Protein AF-A0A2E7HHE1-F1 (afdb_monomer_lite)

Sequence (66 aa):
MSEQATDSRKLRRVIGTGVAGNVMEWYDFAVYGYLAAIIGTQFFLSDDPVSSIIASYGAFAAGFLS

Foldseek 3Di:
DPPVVVVVVVVVVVVVVVVVVVVVVVVVVVVQLVCLLVQLVPPVPDPDSVVSSVVSVVVVVVVVVD

Radius of gyration: 19.94 Å; chains: 1; bounding box: 37×21×61 Å

pLDDT: mean 88.58, std 10.84, range [54.72, 96.25]

Structure (mmCIF, N/CA/C/O backbone):
data_AF-A0A2E7HHE1-F1
#
_entry.id   AF-A0A2E7HHE1-F1
#
loop_
_atom_site.group_PDB
_atom_site.id
_atom_site.type_symbol
_atom_site.label_atom_id
_atom_site.label_alt_id
_atom_site.label_comp_id
_atom_site.label_asym_id
_atom_site.label_entity_id
_atom_site.label_seq_id
_atom_site.pdbx_PDB_ins_code
_atom_site.Cartn_x
_atom_site.Cartn_y
_atom_site.Cartn_z
_atom_site.occupancy
_atom_site.B_iso_or_equiv
_atom_site.auth_seq_id
_atom_site.auth_comp_id
_atom_site.auth_asym_id
_atom_site.auth_atom_id
_atom_site.pdbx_PDB_model_num
ATOM 1 N N . MET A 1 1 ? -26.555 -0.453 39.666 1.00 54.72 1 MET A N 1
ATOM 2 C CA . MET A 1 1 ? -25.710 -1.486 39.018 1.00 54.72 1 MET A CA 1
ATOM 3 C C . MET A 1 1 ? -25.865 -1.460 37.486 1.00 54.72 1 MET A C 1
ATOM 5 O O . MET A 1 1 ? -26.012 -2.501 36.865 1.00 54.72 1 MET A O 1
ATOM 9 N N . SER A 1 2 ? -25.850 -0.272 36.862 1.00 56.41 2 SER A N 1
ATOM 10 C CA . SER A 1 2 ? -26.097 -0.054 35.417 1.00 56.41 2 SER A CA 1
ATOM 11 C C . SER A 1 2 ? -24.929 0.636 34.687 1.00 56.41 2 SER A C 1
ATOM 13 O O . SER A 1 2 ? -24.870 0.617 33.459 1.00 56.41 2 SER A O 1
ATOM 15 N N . GLU A 1 3 ? -23.965 1.192 35.427 1.00 58.66 3 GLU A N 1
ATOM 16 C CA . GLU A 1 3 ? -22.833 1.951 34.876 1.00 58.66 3 GLU A CA 1
ATOM 17 C C . GLU A 1 3 ? -21.754 1.036 34.251 1.00 58.66 3 GLU A C 1
ATOM 19 O O . GLU A 1 3 ? -21.291 1.295 33.143 1.00 58.66 3 GLU A O 1
ATOM 24 N N . GLN A 1 4 ? -21.455 -0.121 34.867 1.00 59.69 4 GLN A N 1
ATOM 25 C CA . GLN A 1 4 ? -20.464 -1.094 34.358 1.00 59.69 4 GLN A CA 1
ATOM 26 C C . GLN A 1 4 ? -20.864 -1.781 33.034 1.00 59.69 4 GLN A C 1
ATOM 28 O O . GLN A 1 4 ? -20.007 -2.117 32.212 1.00 59.69 4 GLN A O 1
ATOM 33 N N . ALA A 1 5 ? -22.164 -1.993 32.796 1.00 60.59 5 ALA A N 1
ATOM 34 C CA . ALA A 1 5 ? -22.650 -2.663 31.585 1.00 60.59 5 ALA A CA 1
ATOM 35 C C . ALA A 1 5 ? -22.556 -1.764 30.337 1.00 60.59 5 ALA A C 1
ATOM 37 O O . ALA A 1 5 ? -22.301 -2.251 29.230 1.00 60.59 5 ALA A O 1
ATOM 38 N N . THR A 1 6 ? -22.736 -0.450 30.515 1.00 62.41 6 THR A N 1
ATOM 39 C CA . THR A 1 6 ? -22.619 0.544 29.437 1.00 62.41 6 THR A CA 1
ATOM 40 C C . THR A 1 6 ? -21.164 0.711 29.007 1.00 62.41 6 THR A C 1
ATOM 42 O O . THR A 1 6 ? -20.889 0.737 27.806 1.00 62.41 6 THR A O 1
ATOM 45 N N . ASP A 1 7 ? -20.236 0.732 29.966 1.00 76.12 7 ASP A N 1
ATOM 46 C CA . ASP A 1 7 ? -18.796 0.830 29.713 1.00 76.12 7 ASP A CA 1
ATOM 47 C C . ASP A 1 7 ? -18.257 -0.400 28.963 1.00 76.12 7 ASP A C 1
ATOM 49 O O . ASP A 1 7 ? -17.643 -0.282 27.905 1.00 76.12 7 ASP A O 1
ATOM 53 N N . SER A 1 8 ? -18.649 -1.604 29.393 1.00 79.31 8 SER A N 1
ATOM 54 C CA . SER A 1 8 ? -18.294 -2.860 28.710 1.00 79.31 8 SER A CA 1
ATOM 55 C C . SER A 1 8 ? -18.809 -2.925 27.263 1.00 79.31 8 SER A C 1
ATOM 57 O O . SER A 1 8 ? -18.121 -3.410 26.362 1.00 79.31 8 SER A O 1
ATOM 59 N N . ARG A 1 9 ? -20.029 -2.430 27.002 1.00 83.88 9 ARG A N 1
ATOM 60 C CA . ARG A 1 9 ? -20.600 -2.380 25.644 1.00 83.88 9 ARG A CA 1
ATOM 61 C C . ARG A 1 9 ? -19.909 -1.324 24.776 1.00 83.88 9 ARG A C 1
ATOM 63 O O . ARG A 1 9 ? -19.673 -1.587 23.595 1.00 83.88 9 ARG A O 1
ATOM 70 N N . LYS A 1 10 ? -19.563 -0.163 25.343 1.00 87.44 10 LYS A N 1
ATOM 71 C CA . LYS A 1 10 ? -18.769 0.878 24.669 1.00 87.44 10 LYS A CA 1
ATOM 72 C C . LYS A 1 10 ? -17.373 0.371 24.325 1.00 87.44 10 LYS A C 1
ATOM 74 O O . LYS A 1 10 ? -16.973 0.498 23.173 1.00 87.44 10 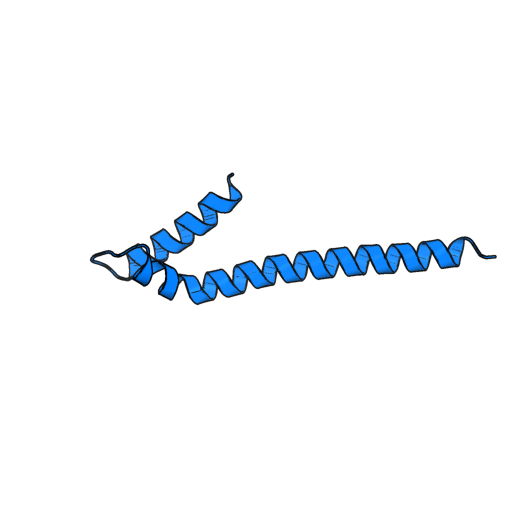LYS A O 1
ATOM 79 N N . LEU A 1 11 ? -16.682 -0.267 25.265 1.00 89.00 11 LEU A N 1
ATOM 80 C CA . LEU A 1 11 ? -15.345 -0.819 25.061 1.00 89.00 11 LEU A CA 1
ATOM 81 C C . LEU A 1 11 ? -15.336 -1.880 23.954 1.00 89.00 11 LEU A C 1
ATOM 83 O O . LEU A 1 11 ? -14.532 -1.799 23.030 1.00 89.00 11 LEU A O 1
ATOM 87 N N . ARG A 1 12 ? -16.289 -2.822 23.973 1.00 87.00 12 ARG A N 1
ATOM 88 C CA . ARG A 1 12 ? -16.443 -3.818 22.895 1.00 87.00 12 ARG A CA 1
ATOM 89 C C . ARG A 1 12 ? -16.706 -3.174 21.535 1.00 87.00 12 ARG A C 1
ATOM 91 O O . ARG A 1 12 ? -16.203 -3.665 20.530 1.00 87.00 12 ARG A O 1
ATOM 98 N N . ARG A 1 13 ? -17.476 -2.083 21.496 1.00 90.06 13 ARG A N 1
ATOM 99 C CA . ARG A 1 13 ? -17.722 -1.323 20.266 1.00 90.06 13 ARG A CA 1
ATOM 100 C C . ARG A 1 13 ? -16.452 -0.630 19.774 1.00 90.06 13 ARG A C 1
ATOM 102 O O . ARG A 1 13 ? -16.167 -0.747 18.593 1.00 90.06 13 ARG A O 1
ATOM 109 N N . VAL A 1 14 ? -15.695 0.024 20.656 1.00 91.62 14 VAL A N 1
ATOM 110 C CA . VAL A 1 14 ? -14.428 0.699 20.317 1.00 91.62 14 VAL A CA 1
ATOM 111 C C . VAL A 1 14 ? -13.394 -0.298 19.797 1.00 91.62 14 VAL A C 1
ATOM 113 O O . VAL A 1 14 ? -12.794 -0.068 18.749 1.00 91.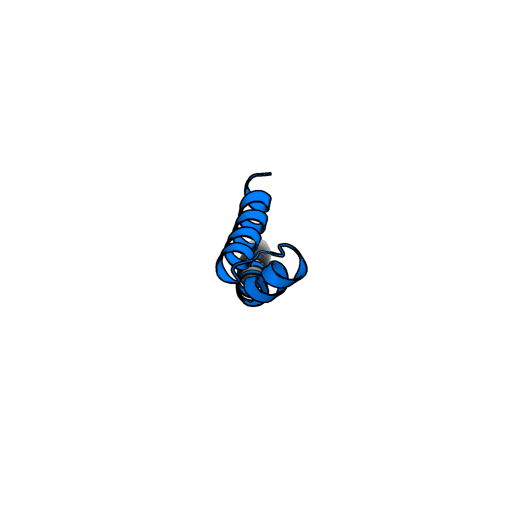62 14 VAL A O 1
ATOM 116 N N . ILE A 1 15 ? -13.235 -1.437 20.476 1.00 92.25 15 ILE A N 1
ATOM 117 C CA . ILE A 1 15 ? -12.345 -2.516 20.029 1.00 92.25 15 ILE A CA 1
ATOM 118 C C . ILE A 1 15 ? -12.815 -3.056 18.676 1.00 92.25 15 ILE A C 1
ATOM 120 O O . ILE A 1 15 ? -12.011 -3.176 17.759 1.00 92.25 15 ILE A O 1
ATOM 124 N N . GLY A 1 16 ? -14.116 -3.325 18.519 1.00 93.44 16 GLY A N 1
ATOM 125 C CA . GLY A 1 16 ? -14.680 -3.802 17.256 1.00 93.44 16 GLY A CA 1
ATOM 126 C C . GLY A 1 16 ? -14.430 -2.838 16.095 1.00 93.44 16 GLY A C 1
ATOM 127 O O . GLY A 1 16 ? -14.015 -3.272 15.025 1.00 93.44 16 GLY A O 1
ATOM 128 N N . THR A 1 17 ? -14.614 -1.533 16.312 1.00 93.31 17 THR A N 1
ATOM 129 C CA . THR A 1 17 ? -14.324 -0.513 15.293 1.00 93.31 17 THR A CA 1
ATOM 130 C C . THR A 1 17 ? -12.832 -0.386 14.999 1.00 93.31 17 THR A C 1
ATOM 132 O O . THR A 1 17 ? -12.471 -0.227 13.839 1.00 93.31 17 THR A O 1
ATOM 135 N N . GLY A 1 18 ? -11.964 -0.503 16.008 1.00 93.00 18 GLY A N 1
ATOM 136 C CA . GLY A 1 18 ? -10.512 -0.459 15.815 1.00 93.00 18 GLY A CA 1
ATOM 137 C C . GLY A 1 18 ? -9.987 -1.665 15.034 1.00 93.00 18 GLY A C 1
ATOM 138 O O . GLY A 1 18 ? -9.214 -1.505 14.096 1.00 93.00 18 GLY A O 1
ATOM 139 N N . VAL A 1 19 ? -10.463 -2.870 15.362 1.00 93.94 19 VAL A N 1
ATOM 140 C CA . VAL A 1 19 ? -10.108 -4.101 14.636 1.00 93.94 19 VAL A CA 1
ATOM 141 C C . VAL A 1 19 ? -10.612 -4.048 13.197 1.00 93.94 19 VAL A C 1
ATOM 143 O O . VAL A 1 19 ? -9.862 -4.384 12.287 1.00 93.94 19 VAL A O 1
ATOM 146 N N . ALA A 1 20 ? -11.855 -3.608 12.980 1.00 93.62 20 ALA A N 1
ATOM 147 C CA . ALA A 1 20 ? -12.409 -3.467 11.636 1.00 93.62 20 ALA A CA 1
ATOM 148 C C . ALA A 1 20 ? -11.615 -2.458 10.790 1.00 93.62 20 ALA A C 1
ATOM 150 O O . ALA A 1 20 ? -11.329 -2.749 9.633 1.00 93.62 20 ALA A O 1
ATOM 151 N N . GLY A 1 21 ? -11.221 -1.320 11.377 1.00 92.06 21 GLY A N 1
ATOM 152 C CA . GLY A 1 21 ? -10.365 -0.331 10.716 1.00 92.06 21 GLY A CA 1
ATOM 153 C C . GLY A 1 21 ? -9.008 -0.915 10.327 1.00 92.06 21 GLY A C 1
ATOM 154 O O . GLY A 1 21 ? -8.643 -0.882 9.159 1.00 92.06 21 GLY A O 1
ATOM 155 N N . ASN A 1 22 ? -8.328 -1.571 11.270 1.00 93.75 22 ASN A N 1
ATOM 156 C CA . ASN A 1 22 ? -7.052 -2.230 10.998 1.00 93.75 22 ASN A CA 1
ATOM 157 C C . ASN A 1 22 ? -7.186 -3.279 9.880 1.00 93.75 22 ASN A C 1
ATOM 159 O O . ASN A 1 22 ? -6.415 -3.274 8.930 1.00 93.75 22 ASN A O 1
ATOM 163 N N . VAL A 1 23 ? -8.188 -4.163 9.935 1.00 95.12 23 VAL A N 1
ATOM 164 C CA . VAL A 1 23 ? -8.400 -5.163 8.872 1.00 95.12 23 VAL A CA 1
ATOM 165 C C . VAL A 1 23 ? -8.654 -4.503 7.516 1.00 95.12 23 VAL A C 1
ATOM 167 O O . VAL A 1 23 ? -8.160 -5.004 6.512 1.00 95.12 23 VAL A O 1
ATOM 170 N N . MET A 1 24 ? -9.397 -3.396 7.475 1.00 94.44 24 MET A N 1
ATOM 171 C CA . MET A 1 24 ? -9.677 -2.669 6.237 1.00 94.44 24 MET A CA 1
ATOM 172 C C . MET A 1 24 ? -8.408 -2.061 5.626 1.00 94.44 24 MET A C 1
ATOM 174 O O . MET A 1 24 ? -8.213 -2.183 4.420 1.00 94.44 24 MET A O 1
ATOM 178 N N . GLU A 1 25 ? -7.531 -1.479 6.443 1.00 91.50 25 GLU A N 1
ATOM 179 C CA . GLU A 1 25 ? -6.231 -0.962 5.994 1.00 91.50 25 GLU A CA 1
ATOM 180 C C . GLU A 1 25 ? -5.361 -2.084 5.409 1.00 91.50 25 GLU A C 1
ATOM 182 O O . GLU A 1 25 ? -4.896 -1.994 4.274 1.00 91.50 25 GLU A O 1
ATOM 187 N N . TRP A 1 26 ? -5.216 -3.200 6.135 1.00 92.81 26 TRP A N 1
ATOM 188 C CA . TRP A 1 26 ? -4.462 -4.363 5.649 1.00 92.81 26 TRP A CA 1
ATOM 189 C C . TRP A 1 26 ? -5.077 -4.987 4.392 1.00 92.81 26 TRP A C 1
ATOM 191 O O . TRP A 1 26 ? -4.348 -5.483 3.531 1.00 92.81 26 TRP A O 1
ATOM 201 N N . TYR A 1 27 ? -6.405 -4.974 4.282 1.00 94.62 27 TYR A N 1
ATOM 202 C CA . TYR A 1 27 ? -7.115 -5.463 3.107 1.00 94.62 27 TYR A CA 1
ATOM 203 C C . TYR A 1 27 ? -6.785 -4.622 1.875 1.00 94.62 27 TYR A C 1
ATOM 205 O O . TYR A 1 27 ? -6.413 -5.188 0.847 1.00 94.62 27 TYR A O 1
ATOM 213 N N . ASP A 1 28 ? -6.863 -3.296 1.982 1.00 91.25 28 ASP A N 1
ATOM 214 C CA . ASP A 1 28 ? -6.535 -2.401 0.872 1.00 91.25 28 ASP A CA 1
ATOM 215 C C . ASP A 1 28 ? -5.072 -2.571 0.434 1.00 91.25 28 ASP A C 1
ATOM 217 O O . ASP A 1 28 ? -4.792 -2.742 -0.753 1.00 91.25 28 ASP A O 1
ATOM 221 N N . PHE A 1 29 ? -4.139 -2.676 1.388 1.00 92.69 29 PHE A N 1
ATOM 222 C CA . PHE A 1 29 ? -2.721 -2.904 1.084 1.00 92.69 29 PHE A CA 1
ATOM 223 C C . PHE A 1 29 ? -2.476 -4.238 0.373 1.00 92.69 29 PHE A C 1
ATOM 225 O O . PHE A 1 29 ? -1.695 -4.302 -0.579 1.00 92.69 29 PHE A O 1
ATOM 232 N N . ALA A 1 30 ? -3.142 -5.309 0.811 1.00 94.44 30 ALA A N 1
ATOM 233 C CA . ALA A 1 30 ? -3.015 -6.623 0.191 1.00 94.44 30 ALA A CA 1
ATOM 234 C C . ALA A 1 30 ? -3.601 -6.639 -1.228 1.00 94.44 30 ALA A C 1
ATOM 236 O O . ALA A 1 30 ? -2.973 -7.168 -2.149 1.00 94.44 30 ALA A 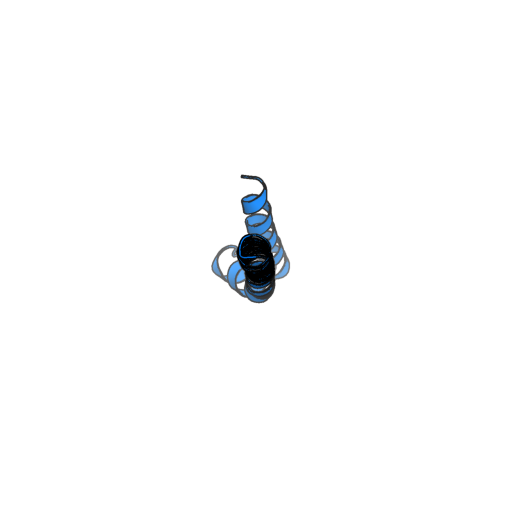O 1
ATOM 237 N N . VAL A 1 31 ? -4.778 -6.036 -1.416 1.00 96.00 31 VAL A N 1
ATOM 238 C CA . VAL A 1 31 ? -5.433 -5.938 -2.726 1.00 96.00 31 VAL A CA 1
ATOM 239 C C . VAL A 1 31 ? -4.597 -5.091 -3.680 1.00 96.00 31 VAL A C 1
ATOM 241 O O . VAL A 1 31 ? -4.329 -5.535 -4.798 1.00 96.00 31 VAL A O 1
ATOM 244 N N . TYR A 1 32 ? -4.123 -3.921 -3.245 1.00 95.06 32 TYR A N 1
ATOM 245 C CA . TYR A 1 32 ? -3.246 -3.085 -4.059 1.00 95.06 32 TYR A CA 1
ATOM 246 C C . TYR A 1 32 ? -1.956 -3.828 -4.414 1.00 95.06 32 TYR A C 1
ATOM 248 O O . TYR A 1 32 ? -1.578 -3.888 -5.581 1.00 95.06 32 TYR A O 1
ATOM 256 N N . GLY A 1 33 ? -1.299 -4.447 -3.429 1.00 93.44 33 GLY A N 1
ATOM 257 C CA . GLY A 1 33 ? -0.059 -5.187 -3.641 1.00 93.44 33 GLY A CA 1
ATOM 258 C C . GLY A 1 33 ? -0.209 -6.345 -4.628 1.00 93.44 33 GLY A C 1
ATOM 259 O O . GLY A 1 33 ? 0.693 -6.566 -5.434 1.00 93.44 33 GLY A O 1
ATOM 260 N N . TYR A 1 34 ? -1.353 -7.035 -4.615 1.00 95.25 34 TYR A N 1
ATOM 261 C CA . TYR A 1 34 ? -1.689 -8.073 -5.592 1.00 95.25 34 TYR A CA 1
ATOM 262 C C . TYR A 1 34 ? -1.930 -7.498 -6.996 1.00 95.25 34 TYR A C 1
ATOM 264 O O . TYR A 1 34 ? -1.479 -8.064 -7.993 1.00 95.25 34 TYR A O 1
ATOM 272 N N . LEU A 1 35 ? -2.614 -6.355 -7.084 1.00 96.06 35 LEU A N 1
ATOM 273 C CA . LEU A 1 35 ? -2.941 -5.698 -8.351 1.00 96.06 35 LEU A CA 1
ATOM 274 C C . LEU A 1 35 ? -1.811 -4.821 -8.908 1.00 96.06 35 LEU A C 1
ATOM 276 O O . LEU A 1 35 ? -1.909 -4.389 -10.055 1.00 96.06 35 LEU A O 1
ATOM 280 N N . ALA A 1 36 ? -0.729 -4.591 -8.162 1.00 95.81 36 ALA A N 1
ATOM 281 C CA . ALA A 1 36 ? 0.374 -3.709 -8.551 1.00 95.81 36 ALA A CA 1
ATOM 282 C C . ALA A 1 36 ? 0.984 -4.069 -9.915 1.00 95.81 36 ALA A C 1
ATOM 284 O O . ALA A 1 36 ? 1.384 -3.184 -10.666 1.00 95.81 36 ALA A O 1
ATOM 285 N N . ALA A 1 37 ? 0.998 -5.353 -10.289 1.00 93.44 37 ALA A N 1
ATOM 286 C CA . ALA A 1 37 ? 1.463 -5.771 -11.611 1.00 93.44 37 ALA A CA 1
ATOM 287 C C . ALA A 1 37 ? 0.546 -5.300 -12.753 1.00 93.44 37 ALA A C 1
ATOM 289 O O . ALA A 1 37 ? 1.007 -4.858 -13.810 1.00 93.44 37 ALA A O 1
ATOM 290 N N . ILE A 1 38 ? -0.765 -5.354 -12.527 1.00 95.00 38 ILE A N 1
ATOM 291 C CA . ILE A 1 38 ? -1.771 -4.883 -13.481 1.00 95.00 38 ILE A CA 1
ATOM 292 C C . ILE A 1 38 ? -1.732 -3.355 -13.540 1.00 95.00 38 ILE A C 1
ATOM 294 O O . ILE A 1 38 ? -1.652 -2.785 -14.622 1.00 95.00 38 ILE A O 1
ATOM 298 N N . ILE A 1 39 ? -1.714 -2.683 -12.387 1.00 94.88 39 ILE A N 1
ATOM 299 C CA . ILE A 1 39 ? -1.636 -1.218 -12.312 1.00 94.88 39 ILE A CA 1
ATOM 300 C C . ILE A 1 39 ? -0.350 -0.718 -12.988 1.00 94.88 39 ILE A C 1
ATOM 302 O O . ILE A 1 39 ? -0.406 0.186 -13.819 1.00 94.88 39 ILE A O 1
ATOM 306 N N . GLY A 1 40 ? 0.787 -1.357 -12.710 1.00 95.38 40 GLY A N 1
ATOM 307 C CA . GLY A 1 40 ? 2.073 -1.067 -13.339 1.00 95.38 40 GLY A CA 1
ATOM 308 C C . GLY A 1 40 ? 2.009 -1.126 -14.859 1.00 95.38 40 GLY A C 1
ATOM 309 O O . GLY A 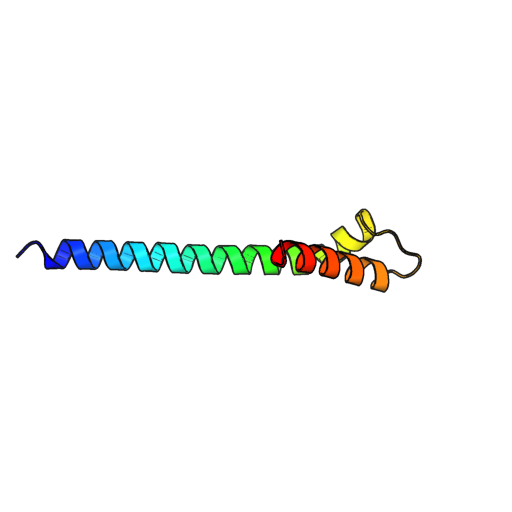1 40 ? 2.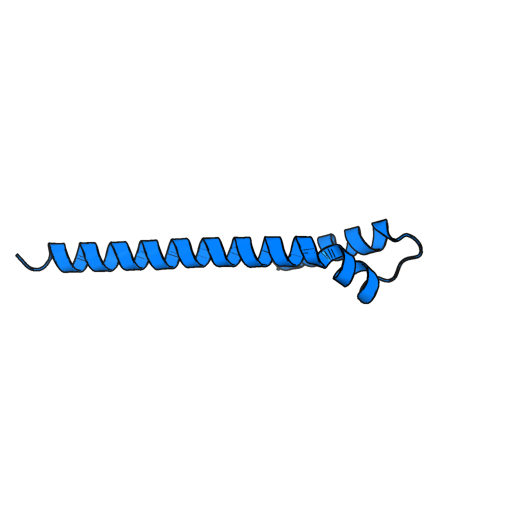334 -0.155 -15.532 1.00 95.38 40 GLY A O 1
ATOM 310 N N . THR A 1 41 ? 1.534 -2.237 -15.417 1.00 92.88 41 THR A N 1
ATOM 311 C CA . THR A 1 41 ? 1.495 -2.415 -16.880 1.00 92.88 41 THR A CA 1
ATOM 312 C C . THR A 1 41 ? 0.454 -1.543 -17.586 1.00 92.88 41 THR A C 1
ATOM 314 O O . THR A 1 41 ? 0.629 -1.244 -18.765 1.00 92.88 41 THR A O 1
ATOM 317 N N . GLN A 1 42 ? -0.614 -1.120 -16.900 1.00 93.56 42 GLN A N 1
ATOM 318 C CA . GLN A 1 42 ? -1.655 -0.268 -17.489 1.00 93.56 42 GLN A CA 1
ATOM 319 C C . GLN A 1 42 ? -1.363 1.235 -17.374 1.00 93.56 42 GLN A C 1
ATOM 321 O O . GLN A 1 42 ? -1.713 1.987 -18.280 1.00 93.56 42 GLN A O 1
ATOM 326 N N . PHE A 1 43 ? -0.740 1.684 -16.281 1.00 92.69 43 PHE A N 1
ATOM 327 C CA . PHE A 1 43 ? -0.534 3.112 -15.998 1.00 92.69 43 PHE A CA 1
ATOM 328 C C . PHE A 1 43 ? 0.928 3.559 -16.100 1.00 92.69 43 PHE A C 1
ATOM 330 O O . PHE A 1 43 ? 1.186 4.736 -16.341 1.00 92.69 43 PHE A O 1
ATOM 337 N N . P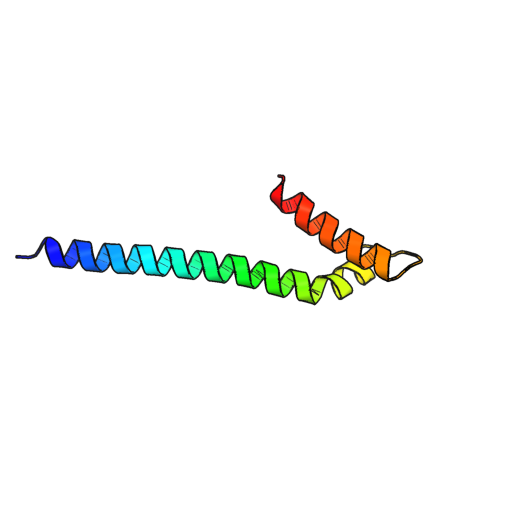HE A 1 44 ? 1.881 2.638 -15.956 1.00 91.81 44 PHE A N 1
ATOM 338 C CA . PHE A 1 44 ? 3.319 2.911 -15.973 1.00 91.81 44 PHE A CA 1
ATOM 339 C C . PHE A 1 44 ? 4.004 2.108 -17.082 1.00 91.81 44 PHE A C 1
ATOM 341 O O . PHE A 1 44 ? 4.880 1.291 -16.808 1.00 91.81 44 PHE A O 1
ATOM 348 N N . LEU A 1 45 ? 3.595 2.315 -18.340 1.00 85.62 45 LEU A N 1
ATOM 349 C CA . LEU A 1 45 ? 4.196 1.622 -19.483 1.00 85.62 45 LEU A CA 1
ATOM 350 C C . LEU A 1 45 ? 5.711 1.867 -19.513 1.00 85.62 45 LEU A C 1
ATOM 352 O O . LEU A 1 45 ? 6.171 3.009 -19.508 1.00 85.62 45 LEU A O 1
ATOM 356 N N . SER A 1 46 ? 6.476 0.783 -19.540 1.00 87.62 46 SER A N 1
ATOM 357 C CA . SER A 1 46 ? 7.932 0.810 -19.594 1.00 87.62 46 SER A CA 1
ATOM 358 C C . SER A 1 46 ? 8.428 -0.310 -20.504 1.00 87.62 46 SER A C 1
ATOM 360 O O . SER A 1 46 ? 7.715 -1.289 -20.728 1.00 87.62 46 SER A O 1
ATOM 362 N N . ASP A 1 47 ? 9.641 -0.160 -21.037 1.00 87.69 47 ASP A N 1
ATOM 363 C CA . ASP A 1 47 ? 10.257 -1.164 -21.916 1.00 87.69 47 ASP A CA 1
ATOM 364 C C . ASP A 1 47 ? 10.595 -2.464 -21.167 1.00 87.69 47 ASP A C 1
ATOM 366 O O . ASP A 1 47 ? 10.714 -3.528 -21.774 1.00 87.69 47 ASP A O 1
ATOM 370 N N . ASP A 1 48 ? 10.722 -2.380 -19.841 1.00 91.12 48 ASP A N 1
ATOM 371 C CA . ASP A 1 48 ? 10.926 -3.510 -18.945 1.00 91.12 48 ASP A CA 1
ATOM 372 C C . ASP A 1 48 ? 9.683 -3.725 -18.056 1.00 91.12 48 ASP A C 1
ATOM 374 O O . ASP A 1 48 ? 9.247 -2.811 -17.357 1.00 91.12 48 ASP A O 1
ATOM 378 N N . PRO A 1 49 ? 9.092 -4.930 -18.019 1.00 88.25 49 PRO A N 1
ATOM 379 C CA . PRO A 1 49 ? 7.939 -5.200 -17.166 1.00 88.25 49 PRO A CA 1
ATOM 380 C C . PRO A 1 49 ? 8.210 -4.975 -15.674 1.00 88.25 49 PRO A C 1
ATOM 382 O O . PRO A 1 49 ? 7.288 -4.632 -14.937 1.00 88.25 49 PRO A O 1
ATOM 385 N N . VAL A 1 50 ? 9.447 -5.163 -15.201 1.00 93.56 50 VAL A N 1
ATOM 386 C CA . VAL A 1 50 ? 9.772 -5.014 -13.774 1.00 93.56 50 VAL A CA 1
ATOM 387 C C . VAL A 1 50 ? 9.760 -3.542 -13.360 1.00 93.56 50 VAL A C 1
ATOM 389 O O . VAL A 1 50 ? 9.207 -3.216 -12.304 1.00 93.56 50 VAL A O 1
ATOM 392 N N . SER A 1 51 ? 10.287 -2.637 -14.187 1.00 94.62 51 SER A N 1
ATOM 393 C CA . SER A 1 51 ? 10.252 -1.195 -13.904 1.00 94.62 51 SER A CA 1
ATOM 394 C C . SER A 1 51 ? 8.822 -0.648 -13.794 1.00 94.62 51 SER A C 1
ATOM 396 O O . SER A 1 51 ? 8.557 0.158 -12.900 1.00 94.62 51 SER A O 1
ATOM 398 N N . SER A 1 52 ? 7.880 -1.133 -14.611 1.00 95.12 52 SER A N 1
ATOM 399 C CA . SER A 1 52 ? 6.451 -0.786 -14.511 1.00 95.12 52 SER A CA 1
ATOM 400 C C . SER A 1 52 ? 5.847 -1.147 -13.149 1.00 95.12 52 SER A C 1
ATOM 402 O O . SER A 1 52 ? 5.102 -0.364 -12.555 1.00 95.12 52 SER A O 1
ATOM 404 N N . ILE A 1 53 ? 6.186 -2.325 -12.622 1.00 95.00 53 ILE A N 1
ATOM 405 C CA . ILE A 1 53 ? 5.704 -2.795 -11.315 1.00 95.00 53 ILE A CA 1
ATOM 406 C C . ILE A 1 53 ? 6.318 -1.960 -10.186 1.00 95.00 53 ILE A C 1
ATOM 408 O O . ILE A 1 53 ? 5.607 -1.529 -9.276 1.00 95.00 53 ILE A O 1
ATOM 412 N N . ILE A 1 54 ? 7.625 -1.687 -10.261 1.00 95.94 54 ILE A N 1
ATOM 413 C CA . ILE A 1 54 ? 8.330 -0.839 -9.288 1.00 95.94 54 ILE A CA 1
ATOM 414 C C . ILE A 1 54 ? 7.704 0.560 -9.245 1.00 95.94 54 ILE A C 1
ATOM 416 O O . ILE A 1 54 ? 7.471 1.091 -8.159 1.00 95.94 54 ILE A O 1
ATOM 420 N N . ALA A 1 55 ? 7.378 1.138 -10.404 1.00 95.25 55 ALA A N 1
ATOM 421 C CA . ALA A 1 55 ? 6.711 2.433 -10.484 1.00 95.25 55 ALA A CA 1
ATOM 422 C C . ALA A 1 55 ? 5.320 2.416 -9.822 1.00 95.25 55 ALA A C 1
ATOM 424 O O . ALA A 1 55 ? 4.994 3.344 -9.080 1.00 95.25 55 ALA A O 1
ATOM 425 N N . SER A 1 56 ? 4.541 1.340 -9.998 1.00 96.25 56 SER A N 1
ATOM 426 C CA . SER A 1 56 ? 3.256 1.172 -9.302 1.00 96.25 56 SER A CA 1
ATOM 427 C C . SER A 1 56 ? 3.420 1.155 -7.780 1.00 96.25 56 SER A C 1
ATOM 429 O O . SER A 1 56 ? 2.701 1.869 -7.083 1.00 96.25 56 SER A O 1
ATOM 431 N N . TYR A 1 57 ? 4.380 0.395 -7.244 1.00 95.31 57 TYR A N 1
ATOM 432 C CA . TYR A 1 57 ? 4.658 0.407 -5.801 1.00 95.31 57 TYR A CA 1
ATOM 433 C C . TYR A 1 57 ? 5.172 1.770 -5.314 1.00 95.31 57 TYR A C 1
ATOM 435 O O . TYR A 1 57 ? 4.845 2.188 -4.204 1.00 95.31 57 TYR A O 1
ATOM 443 N N . GLY A 1 58 ? 5.936 2.487 -6.141 1.00 95.31 58 GLY A N 1
ATOM 444 C CA . GLY A 1 58 ? 6.387 3.847 -5.844 1.00 95.31 58 GLY A CA 1
ATOM 445 C C . GLY A 1 58 ? 5.229 4.840 -5.716 1.00 95.31 58 GLY A C 1
ATOM 446 O O . GLY A 1 58 ? 5.200 5.629 -4.774 1.00 95.31 58 GLY A O 1
ATOM 447 N N . ALA A 1 59 ? 4.243 4.766 -6.613 1.00 93.56 59 ALA A N 1
ATOM 448 C CA . ALA A 1 59 ? 3.042 5.597 -6.546 1.00 93.56 59 ALA A CA 1
ATOM 449 C C . ALA A 1 59 ? 2.202 5.300 -5.295 1.00 93.56 59 ALA A C 1
ATOM 451 O O . ALA A 1 59 ? 1.735 6.225 -4.634 1.00 93.56 59 ALA A O 1
ATOM 452 N N . PHE A 1 60 ? 2.069 4.022 -4.931 1.00 93.38 60 PHE A N 1
ATOM 453 C CA . PHE A 1 60 ? 1.444 3.614 -3.673 1.00 93.38 60 PHE A CA 1
ATOM 454 C C . PHE A 1 60 ? 2.159 4.206 -2.458 1.00 93.38 60 PHE A C 1
ATOM 456 O O . PHE A 1 60 ? 1.519 4.832 -1.620 1.00 93.38 60 PHE A O 1
ATOM 463 N N . ALA A 1 61 ? 3.489 4.087 -2.396 1.00 93.62 61 ALA A N 1
ATOM 464 C CA . ALA A 1 61 ? 4.292 4.645 -1.310 1.00 93.62 61 ALA A CA 1
ATOM 465 C C . ALA A 1 61 ? 4.169 6.177 -1.206 1.00 93.62 61 ALA A C 1
ATOM 467 O O . ALA A 1 61 ? 4.084 6.712 -0.102 1.00 93.62 61 ALA A O 1
ATOM 468 N N . ALA A 1 62 ? 4.113 6.883 -2.340 1.00 94.31 62 ALA A N 1
ATOM 469 C CA . ALA A 1 62 ? 3.942 8.335 -2.368 1.00 94.31 62 ALA A CA 1
ATOM 470 C C . ALA A 1 62 ? 2.612 8.791 -1.739 1.00 94.31 62 ALA A C 1
ATOM 472 O O . ALA A 1 62 ? 2.579 9.837 -1.095 1.00 94.31 62 ALA A O 1
ATOM 473 N N . GLY A 1 63 ? 1.545 7.993 -1.861 1.00 88.50 63 GLY A N 1
ATOM 474 C CA . GLY A 1 63 ? 0.247 8.272 -1.239 1.00 88.50 63 GLY A CA 1
ATOM 475 C C . GLY A 1 63 ? 0.243 8.224 0.295 1.00 88.50 63 GLY A C 1
ATOM 476 O O . GLY A 1 63 ? -0.649 8.800 0.905 1.00 88.50 63 GLY A O 1
ATOM 477 N N . PHE A 1 64 ? 1.233 7.590 0.935 1.00 86.38 64 PHE A N 1
ATOM 478 C CA . PHE A 1 64 ? 1.381 7.610 2.402 1.00 86.38 64 PHE A CA 1
ATOM 479 C C . PHE A 1 64 ? 2.212 8.785 2.916 1.00 86.38 64 PHE A C 1
ATOM 481 O O . PHE A 1 64 ? 2.231 9.040 4.118 1.00 86.38 64 PHE A O 1
ATOM 488 N N . LEU A 1 65 ? 2.944 9.462 2.029 1.00 87.44 65 LEU A N 1
ATOM 489 C CA . LEU A 1 65 ? 3.795 10.593 2.388 1.00 87.44 65 LEU A CA 1
ATOM 490 C C . LEU A 1 65 ? 3.035 11.933 2.368 1.00 87.44 65 LEU A C 1
ATOM 492 O O . LEU A 1 65 ? 3.565 12.928 2.862 1.00 87.44 65 LEU A O 1
ATOM 496 N N . SER A 1 66 ? 1.834 11.965 1.780 1.00 61.94 66 SER A N 1
ATOM 497 C CA . SER A 1 66 ? 0.997 13.163 1.610 1.00 61.94 66 SER A CA 1
ATOM 498 C C . SER A 1 66 ? 0.258 13.603 2.867 1.00 61.94 66 SER A C 1
ATOM 500 O O . SER A 1 66 ? -0.231 12.706 3.588 1.00 61.94 66 SER A O 1
#

Secondary structure (DSSP, 8-state):
--HHHHHHHHHHHHHHHHHHHHHHHHHHHHHHHHHHHHHHHHHS--SSHHHHHHHHHHHHHHHHH-